Protein AF-A0A0Q6NS23-F1 (afdb_monomer)

Solvent-accessible surface area (backbone atoms only — not comparable to full-atom values): 5809 Å² total; per-residue (Å²): 137,83,83,82,77,73,74,78,77,76,69,66,100,59,57,91,65,91,81,85,79,69,60,67,58,49,49,49,51,33,50,48,26,48,74,70,61,40,68,54,68,63,65,43,53,51,40,51,55,50,44,53,51,42,52,51,50,60,55,72,52,60,90,58,57,63,91,72,42,43,67,38,52,53,49,43,52,53,50,45,60,51,40,55,50,33,48,57,45,42,57,71,30,64,63,136

Mean predicted aligned error: 7.8 Å

Nearest PDB structures (foldseek):
  4abm-assembly1_B  TM=4.926E-01  e=3.725E+00  Homo sapiens
  6b87-assembly3_C  TM=5.287E-01  e=4.937E+00  synthetic construct

Secondary structure (DSSP, 8-state):
-----PPPP---TT-S------HHHHHHHHHHHHHHT---HHHHHHHHHHHHHHHHHHHHTTTS-HHHHHHHHHHHHHHHHHHHHHHHHHHTTS--

Foldseek 3Di:
DDPPPPDPDPPPPQAPDDDDDPLVVLVVVLVVLLVVLHADVPSLVVLVVLLVVLVVVLVVCPPPDCVRCVVNNVVSVVSNVSSVVSNVSNVVSVDD

Sequence (96 aa):
MQIDIRPPVRNDASQLFDWQLDVERLEREARGARLAGTPDPWTRIEAECSLDLIEAELTALRGREQAEAGDSVVQLRSWKARIERVLRLLEATDGP

pLDDT: mean 86.8, std 15.3, range [49.47, 98.5]

Radius of gyration: 16.49 Å; Cα contacts (8 Å, |Δi|>4): 68; chains: 1; bounding box: 38×37×45 Å

Structure (mmCIF, N/CA/C/O backbone):
data_AF-A0A0Q6NS23-F1
#
_entry.id   AF-A0A0Q6NS23-F1
#
loop_
_atom_site.group_PDB
_atom_site.id
_atom_site.type_symbol
_atom_site.label_atom_id
_atom_site.label_alt_id
_atom_site.label_comp_id
_atom_site.label_asym_id
_atom_site.label_entity_id
_atom_site.label_seq_id
_atom_site.pdbx_PDB_ins_code
_atom_site.Cartn_x
_atom_site.Cartn_y
_atom_site.Cartn_z
_atom_site.occupancy
_atom_site.B_iso_or_equiv
_atom_site.auth_seq_id
_atom_site.auth_comp_id
_atom_site.auth_asym_id
_atom_site.auth_atom_id
_atom_site.pdbx_PDB_model_num
ATOM 1 N N . MET A 1 1 ? 20.897 -31.384 14.746 1.00 50.31 1 MET A N 1
ATOM 2 C CA . MET A 1 1 ? 20.288 -30.222 14.065 1.00 50.31 1 MET A CA 1
ATOM 3 C C . MET A 1 1 ? 19.335 -29.571 15.047 1.00 50.31 1 MET A C 1
ATOM 5 O O . MET A 1 1 ? 18.331 -30.180 15.381 1.00 50.31 1 MET A O 1
ATOM 9 N N . GLN A 1 2 ? 19.697 -28.408 15.582 1.00 57.50 2 GLN A N 1
ATOM 10 C CA . GLN A 1 2 ? 18.824 -27.617 16.446 1.00 57.50 2 GLN A CA 1
ATOM 11 C C . GLN A 1 2 ? 18.073 -26.652 15.527 1.00 57.50 2 GLN A C 1
ATOM 13 O O . GLN A 1 2 ? 18.699 -25.805 14.896 1.00 57.50 2 GLN A O 1
ATOM 18 N N . ILE A 1 3 ? 16.766 -26.858 15.358 1.00 55.59 3 ILE A N 1
ATOM 19 C CA . ILE A 1 3 ? 15.923 -25.929 14.605 1.00 55.59 3 ILE A CA 1
ATOM 20 C C . ILE A 1 3 ? 15.643 -24.762 15.547 1.00 55.59 3 ILE A C 1
ATOM 22 O O . ILE A 1 3 ? 14.894 -24.899 16.512 1.00 55.59 3 ILE A O 1
ATOM 26 N N . ASP A 1 4 ? 16.312 -23.645 15.291 1.00 52.06 4 ASP A N 1
ATOM 27 C CA . ASP A 1 4 ? 16.101 -22.384 15.991 1.00 52.06 4 ASP A CA 1
ATOM 28 C C . ASP A 1 4 ? 14.802 -21.752 15.468 1.00 52.06 4 ASP A C 1
ATOM 30 O O . ASP A 1 4 ? 14.796 -20.959 14.525 1.00 52.06 4 ASP A O 1
ATOM 34 N N . I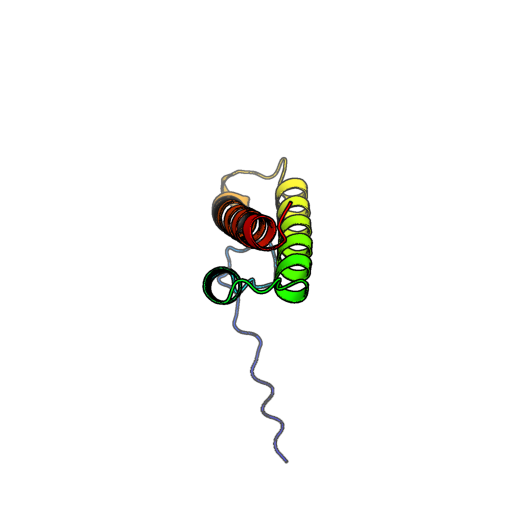LE A 1 5 ? 13.666 -22.194 16.016 1.00 60.22 5 ILE A N 1
ATOM 35 C CA . ILE A 1 5 ? 12.371 -21.555 15.772 1.00 60.22 5 ILE A CA 1
ATOM 36 C C . ILE A 1 5 ? 12.370 -20.274 16.600 1.00 60.22 5 ILE A C 1
ATOM 38 O O . ILE A 1 5 ? 11.975 -20.273 17.768 1.00 60.22 5 ILE A O 1
ATOM 42 N N . ARG A 1 6 ? 12.844 -19.176 16.005 1.00 60.41 6 ARG A N 1
ATOM 43 C CA . ARG A 1 6 ? 12.683 -17.857 16.614 1.00 60.41 6 ARG A CA 1
ATOM 44 C C . ARG A 1 6 ? 11.186 -17.615 16.837 1.00 60.41 6 ARG A C 1
ATOM 46 O O . ARG A 1 6 ? 10.410 -17.803 15.897 1.00 60.41 6 ARG A O 1
ATOM 53 N N . PRO A 1 7 ? 10.761 -17.214 18.045 1.00 54.47 7 PRO A N 1
ATOM 54 C CA . PRO A 1 7 ? 9.379 -16.819 18.261 1.00 54.47 7 PRO A CA 1
ATOM 55 C C . PRO A 1 7 ? 9.049 -15.652 17.318 1.00 54.47 7 PRO A C 1
ATOM 57 O O . PRO A 1 7 ? 9.934 -14.826 17.060 1.00 54.47 7 PRO A O 1
ATOM 60 N N . PRO A 1 8 ? 7.813 -15.567 16.790 1.00 57.25 8 PRO A N 1
ATOM 61 C CA . PRO A 1 8 ? 7.411 -14.408 16.009 1.00 57.25 8 PRO A CA 1
ATOM 62 C C . PRO A 1 8 ? 7.666 -13.159 16.852 1.00 57.25 8 PRO A C 1
ATOM 64 O O . PRO A 1 8 ? 7.338 -13.125 18.044 1.00 57.25 8 PRO A O 1
ATOM 67 N N . VAL A 1 9 ? 8.316 -12.163 16.246 1.00 59.00 9 VAL A N 1
ATOM 68 C CA . VAL A 1 9 ? 8.494 -10.843 16.853 1.00 59.00 9 VAL A CA 1
ATOM 69 C C . VAL A 1 9 ? 7.107 -10.401 17.297 1.00 59.00 9 VAL A C 1
ATOM 71 O O . VAL A 1 9 ? 6.196 -10.345 16.473 1.00 59.00 9 VAL A O 1
ATOM 74 N N . ARG A 1 10 ? 6.919 -10.179 18.604 1.00 49.47 10 ARG A N 1
ATOM 75 C CA . ARG A 1 10 ? 5.664 -9.632 19.113 1.00 49.47 10 ARG A CA 1
ATOM 76 C C . ARG A 1 10 ? 5.464 -8.305 18.396 1.00 49.47 10 ARG A C 1
ATOM 78 O O . ARG A 1 10 ? 6.231 -7.378 18.632 1.00 49.47 10 ARG A O 1
ATOM 85 N N . ASN A 1 11 ? 4.484 -8.263 17.498 1.00 52.84 11 ASN A N 1
ATOM 86 C CA . ASN A 1 11 ? 3.954 -7.006 17.012 1.00 52.84 11 ASN A CA 1
ATOM 87 C C . ASN A 1 11 ? 3.535 -6.236 18.269 1.00 52.84 11 ASN A C 1
ATOM 89 O O . ASN A 1 11 ? 2.914 -6.835 19.158 1.00 52.84 11 ASN A O 1
ATOM 93 N N . ASP A 1 12 ? 3.991 -4.992 18.410 1.00 50.91 12 ASP A N 1
ATOM 94 C CA . ASP A 1 12 ? 3.662 -4.162 19.567 1.00 50.91 12 ASP A CA 1
ATOM 95 C C . ASP A 1 12 ? 2.163 -4.286 19.851 1.00 50.91 12 ASP A C 1
ATOM 97 O O . ASP A 1 12 ? 1.354 -4.346 18.923 1.00 50.91 12 ASP A O 1
ATOM 101 N N . ALA A 1 13 ? 1.798 -4.402 21.127 1.00 54.16 13 ALA A N 1
ATOM 102 C CA . ALA A 1 13 ? 0.479 -4.830 21.602 1.00 54.16 13 ALA A CA 1
ATOM 103 C C . ALA A 1 13 ? -0.704 -3.888 21.240 1.00 54.16 13 ALA A C 1
ATOM 105 O O . ALA A 1 13 ? -1.732 -3.914 21.910 1.00 54.16 13 ALA A O 1
ATOM 106 N N . SER A 1 14 ? -0.561 -3.052 20.210 1.00 62.91 14 SER A N 1
ATOM 107 C CA . SER A 1 14 ? -1.489 -2.035 19.716 1.00 62.91 14 SER A CA 1
ATOM 108 C C . SER A 1 14 ? -1.953 -2.237 18.262 1.00 62.91 14 SER A C 1
ATOM 110 O O . SER A 1 14 ? -2.886 -1.554 17.833 1.00 62.91 14 SER A O 1
ATOM 112 N N . GLN A 1 15 ? -1.350 -3.148 17.484 1.00 69.75 15 GLN A N 1
ATOM 113 C CA . GLN A 1 15 ? -1.813 -3.425 16.116 1.00 69.75 15 GLN A CA 1
ATOM 114 C C . GLN A 1 15 ? -2.930 -4.476 16.103 1.00 69.75 15 GLN A C 1
ATOM 116 O O . GLN A 1 15 ? -2.800 -5.556 16.676 1.00 69.75 15 GLN A O 1
ATOM 121 N N . LEU A 1 16 ? -4.037 -4.154 15.429 1.00 83.44 16 LEU A N 1
ATOM 122 C CA . LEU A 1 16 ? -5.218 -5.018 15.301 1.00 83.44 16 LEU A CA 1
ATOM 123 C C . LEU A 1 16 ? -5.123 -6.022 14.135 1.00 83.44 16 LEU A C 1
ATOM 125 O O . LEU A 1 16 ? -6.093 -6.725 13.863 1.00 83.44 16 LEU A O 1
ATOM 129 N N . PHE A 1 17 ? -3.970 -6.086 13.469 1.00 85.25 17 PHE A N 1
ATOM 130 C CA . PHE A 1 17 ? -3.650 -6.977 12.353 1.00 85.25 17 PHE A CA 1
ATOM 131 C C . PHE A 1 17 ? -2.245 -7.581 12.551 1.00 85.25 17 PHE A C 1
ATOM 133 O O . PHE A 1 17 ? -1.412 -7.028 13.273 1.00 85.25 17 PHE A O 1
ATOM 140 N N . ASP A 1 18 ? -1.985 -8.742 11.948 1.00 84.81 18 ASP A N 1
ATOM 141 C CA . ASP A 1 18 ? -0.812 -9.591 12.218 1.00 84.81 18 ASP A CA 1
ATOM 142 C C . ASP A 1 18 ? 0.201 -9.679 11.063 1.00 84.81 18 ASP A C 1
ATOM 144 O O . ASP A 1 18 ? 1.269 -10.279 11.212 1.00 84.81 18 ASP A O 1
ATOM 148 N N . TRP A 1 19 ? -0.097 -9.052 9.929 1.00 89.88 19 TRP A N 1
ATOM 149 C CA . TRP A 1 19 ? 0.786 -8.984 8.771 1.00 89.88 19 TRP A CA 1
ATOM 150 C C . TRP A 1 19 ? 1.662 -7.725 8.784 1.00 89.88 19 TRP A C 1
ATOM 152 O O . TRP A 1 19 ? 1.352 -6.709 9.407 1.00 89.88 19 TRP A O 1
ATOM 162 N N . GLN A 1 20 ? 2.787 -7.794 8.070 1.00 89.81 20 GLN A N 1
ATOM 163 C CA . GLN A 1 20 ? 3.707 -6.675 7.879 1.00 89.81 20 GLN A CA 1
ATOM 164 C C . GLN A 1 20 ? 3.823 -6.341 6.400 1.00 89.81 20 GLN A C 1
ATOM 166 O O . GLN A 1 20 ? 3.765 -7.225 5.548 1.00 89.81 20 GLN A O 1
ATOM 171 N N . LEU A 1 21 ? 4.037 -5.062 6.109 1.00 92.50 21 LEU A N 1
ATOM 172 C CA . LEU A 1 21 ? 4.225 -4.571 4.754 1.00 92.50 21 LEU A CA 1
ATOM 173 C C . LEU A 1 21 ? 5.545 -3.818 4.644 1.00 92.50 21 LEU A C 1
ATOM 175 O O . LEU A 1 21 ? 5.733 -2.765 5.257 1.00 92.50 21 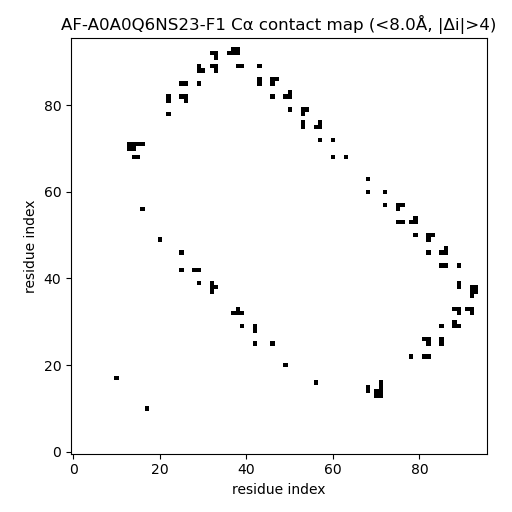LEU A O 1
ATOM 179 N N . ASP A 1 22 ? 6.446 -4.342 3.817 1.00 96.00 22 ASP A N 1
ATOM 180 C CA . ASP A 1 22 ? 7.707 -3.684 3.481 1.00 96.00 22 ASP A CA 1
ATOM 181 C C . ASP A 1 22 ? 7.483 -2.6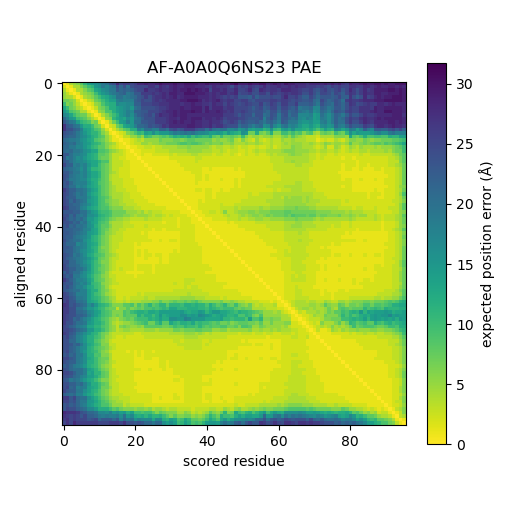26 2.389 1.00 96.00 22 ASP A C 1
ATOM 183 O O . ASP A 1 22 ? 7.827 -2.788 1.215 1.00 96.00 22 ASP A O 1
ATOM 187 N N . VAL A 1 23 ? 6.859 -1.517 2.792 1.00 96.12 23 VAL A N 1
ATOM 188 C CA . VAL A 1 23 ? 6.572 -0.389 1.895 1.00 96.12 23 VAL A CA 1
ATOM 189 C C . VAL A 1 23 ? 7.860 0.228 1.341 1.00 96.12 23 VAL A C 1
ATOM 191 O O . VAL A 1 23 ? 7.881 0.725 0.217 1.00 96.12 23 VAL A O 1
ATOM 194 N N . GLU A 1 24 ? 8.951 0.205 2.109 1.00 97.31 24 GLU A N 1
ATOM 195 C CA . GLU A 1 24 ? 10.231 0.789 1.698 1.00 97.31 24 GLU A CA 1
ATOM 196 C C . GLU A 1 24 ? 10.874 0.014 0.548 1.00 97.31 24 GLU A C 1
ATOM 198 O O . GLU A 1 24 ? 11.443 0.625 -0.366 1.00 97.31 24 GLU A O 1
ATOM 203 N N . ARG A 1 25 ? 10.765 -1.321 0.559 1.00 98.00 25 ARG A N 1
ATOM 204 C CA . ARG A 1 25 ? 11.171 -2.155 -0.573 1.00 98.00 25 ARG A CA 1
ATOM 205 C C . ARG A 1 25 ? 10.339 -1.849 -1.814 1.00 98.00 25 ARG A C 1
ATOM 207 O O . ARG A 1 25 ? 10.946 -1.566 -2.844 1.00 98.00 25 ARG A O 1
ATOM 214 N N . LEU A 1 26 ? 9.008 -1.821 -1.712 1.00 98.06 26 LEU A N 1
ATOM 215 C CA . LEU A 1 26 ? 8.129 -1.517 -2.852 1.00 98.06 26 LEU A CA 1
ATOM 216 C C . LEU A 1 26 ? 8.430 -0.134 -3.453 1.00 98.06 26 LEU A C 1
ATOM 218 O O . LEU A 1 26 ? 8.537 0.029 -4.667 1.00 98.06 26 LEU A O 1
ATOM 222 N N . GLU A 1 27 ? 8.661 0.869 -2.604 1.00 98.25 27 GLU A N 1
ATOM 223 C CA . GLU A 1 27 ? 9.073 2.206 -3.035 1.00 98.25 27 GLU A CA 1
ATOM 224 C C . GLU A 1 27 ? 10.439 2.209 -3.743 1.00 98.25 27 GLU A C 1
ATOM 226 O O . GLU A 1 27 ? 10.649 2.976 -4.686 1.00 98.25 27 GLU A O 1
ATOM 231 N N . ARG A 1 28 ? 11.392 1.385 -3.293 1.00 98.19 28 ARG A N 1
ATOM 232 C CA . ARG A 1 28 ? 12.712 1.255 -3.925 1.00 98.19 28 ARG A CA 1
ATOM 233 C C . ARG A 1 28 ? 12.624 0.554 -5.278 1.00 98.19 28 ARG A C 1
ATOM 235 O O . ARG A 1 28 ? 13.248 1.036 -6.219 1.00 98.19 28 ARG A O 1
ATOM 242 N N . GLU A 1 29 ? 11.866 -0.531 -5.372 1.00 97.81 29 GLU A N 1
ATOM 243 C CA . GLU A 1 29 ? 11.661 -1.286 -6.613 1.00 97.81 29 GLU A CA 1
ATOM 244 C C . GLU A 1 29 ? 10.969 -0.428 -7.671 1.00 97.81 29 GLU A C 1
ATOM 246 O O . GLU A 1 29 ? 11.507 -0.263 -8.762 1.00 97.81 29 GLU A O 1
ATOM 251 N N . ALA A 1 30 ? 9.883 0.264 -7.314 1.00 97.12 30 ALA A N 1
ATOM 252 C CA . ALA A 1 30 ? 9.188 1.151 -8.243 1.00 97.12 30 ALA A CA 1
ATOM 253 C C . ALA A 1 30 ? 10.059 2.317 -8.736 1.00 97.12 30 ALA A C 1
ATOM 255 O O . ALA A 1 30 ? 10.017 2.680 -9.913 1.00 97.12 30 ALA A O 1
ATOM 256 N N . ARG A 1 31 ? 10.905 2.893 -7.868 1.00 96.94 31 ARG A N 1
ATOM 257 C CA . ARG A 1 31 ? 11.916 3.872 -8.307 1.00 96.94 31 ARG A CA 1
ATOM 258 C C . ARG A 1 31 ? 12.943 3.246 -9.247 1.00 96.94 31 ARG A C 1
ATOM 260 O O . ARG A 1 31 ? 13.325 3.890 -10.219 1.00 96.94 31 ARG A O 1
ATOM 267 N N . GLY A 1 32 ? 13.386 2.023 -8.961 1.00 96.50 32 GLY A N 1
ATOM 268 C CA . GLY A 1 32 ? 14.302 1.266 -9.814 1.00 96.50 32 GLY A CA 1
ATOM 269 C C . GLY A 1 32 ? 13.727 1.040 -11.210 1.00 96.50 32 GLY A C 1
ATOM 270 O O . GLY A 1 32 ? 14.367 1.411 -12.192 1.00 96.50 32 GLY A O 1
ATOM 271 N N . ALA A 1 33 ? 12.494 0.539 -11.288 1.00 94.81 33 ALA A N 1
ATOM 272 C CA . ALA A 1 33 ? 11.745 0.339 -12.526 1.00 94.81 33 ALA A CA 1
ATOM 273 C C . ALA A 1 33 ? 11.610 1.644 -13.326 1.00 94.81 33 ALA A C 1
ATOM 275 O O . ALA A 1 33 ? 11.977 1.713 -14.502 1.00 94.81 33 ALA A O 1
ATOM 276 N N . ARG A 1 34 ? 11.197 2.729 -12.655 1.00 93.88 34 ARG A N 1
ATOM 277 C CA . ARG A 1 34 ? 11.030 4.048 -13.278 1.00 93.88 34 ARG A CA 1
ATOM 278 C C . ARG A 1 34 ? 12.328 4.612 -13.852 1.00 93.88 34 ARG A C 1
ATOM 280 O O . ARG A 1 34 ? 12.292 5.228 -14.918 1.00 93.88 34 ARG A O 1
ATOM 287 N N . LEU A 1 35 ? 13.442 4.454 -13.134 1.00 94.88 35 LEU A N 1
ATOM 288 C CA . LEU A 1 35 ? 14.768 4.903 -13.573 1.00 94.88 35 LEU A CA 1
ATOM 289 C C . LEU A 1 35 ? 15.307 4.046 -14.721 1.00 94.88 35 LEU A C 1
ATOM 291 O O . LEU A 1 35 ? 15.934 4.584 -15.630 1.00 94.88 35 LEU A O 1
ATOM 295 N N . ALA A 1 36 ? 15.054 2.737 -14.686 1.00 93.69 36 ALA A N 1
ATOM 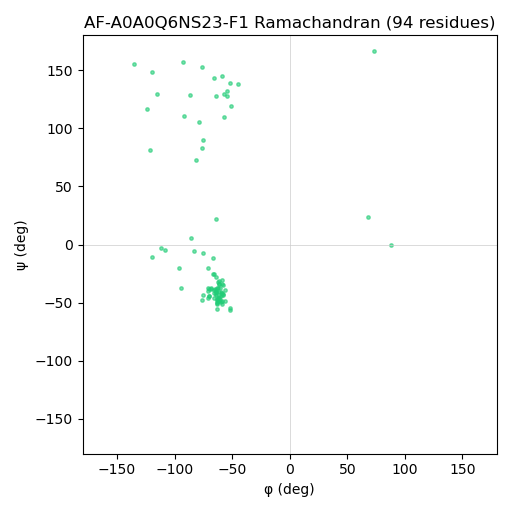296 C CA . ALA A 1 36 ? 15.419 1.818 -15.758 1.00 93.69 36 ALA A CA 1
ATOM 297 C C . ALA A 1 36 ? 14.555 2.002 -17.017 1.00 93.69 36 ALA A C 1
ATOM 299 O O . ALA A 1 36 ? 14.973 1.602 -18.099 1.00 93.69 36 ALA A O 1
ATOM 300 N N . GLY A 1 37 ? 13.370 2.609 -16.883 1.00 92.75 37 GLY A N 1
ATOM 301 C CA . GLY A 1 37 ? 12.396 2.716 -17.969 1.00 92.75 37 GLY A CA 1
ATOM 302 C C . GLY A 1 37 ? 11.795 1.363 -18.351 1.00 92.75 37 GLY A C 1
ATOM 303 O O . GLY A 1 37 ? 11.353 1.196 -19.484 1.00 92.75 37 GLY A O 1
ATOM 304 N N . THR A 1 38 ? 11.808 0.404 -17.424 1.00 92.44 38 THR A N 1
ATOM 305 C CA . THR A 1 38 ? 11.321 -0.959 -17.645 1.00 92.44 38 THR A CA 1
ATOM 306 C C . THR A 1 38 ? 10.116 -1.203 -16.743 1.00 92.44 38 THR A C 1
ATOM 308 O O . THR A 1 38 ? 10.233 -0.965 -15.538 1.00 92.44 38 THR A O 1
ATOM 311 N N . PRO A 1 39 ? 8.988 -1.693 -17.284 1.00 92.62 39 PRO A N 1
ATOM 312 C CA . PRO A 1 39 ? 7.853 -2.143 -16.486 1.00 92.62 39 PRO A CA 1
ATOM 313 C C . PRO A 1 39 ? 8.260 -3.153 -15.409 1.00 92.62 39 PRO A C 1
ATOM 315 O O . PRO A 1 39 ? 9.045 -4.066 -15.675 1.00 92.62 39 PRO A O 1
ATOM 318 N N . ASP A 1 40 ? 7.678 -3.019 -14.218 1.00 95.81 40 ASP A N 1
ATOM 319 C CA . ASP A 1 40 ? 7.827 -3.985 -13.126 1.00 95.81 40 ASP A CA 1
ATOM 320 C C . ASP A 1 40 ? 6.451 -4.526 -12.709 1.00 95.81 40 ASP A C 1
ATOM 322 O O . ASP A 1 40 ? 5.827 -4.034 -11.759 1.00 95.81 40 ASP A O 1
ATOM 326 N N . PRO A 1 41 ? 5.927 -5.516 -13.457 1.00 95.31 41 PRO A N 1
ATOM 327 C CA . PRO A 1 41 ? 4.588 -6.040 -13.224 1.00 95.31 41 PRO A CA 1
ATOM 328 C C . PRO A 1 41 ? 4.470 -6.769 -11.881 1.00 95.31 41 PRO A C 1
ATOM 330 O O . PRO A 1 41 ? 3.376 -6.834 -11.326 1.00 95.31 41 PRO A O 1
ATOM 333 N N . TRP A 1 42 ? 5.568 -7.298 -11.332 1.00 96.31 42 TRP A N 1
ATOM 334 C CA . TRP A 1 42 ? 5.530 -8.023 -10.063 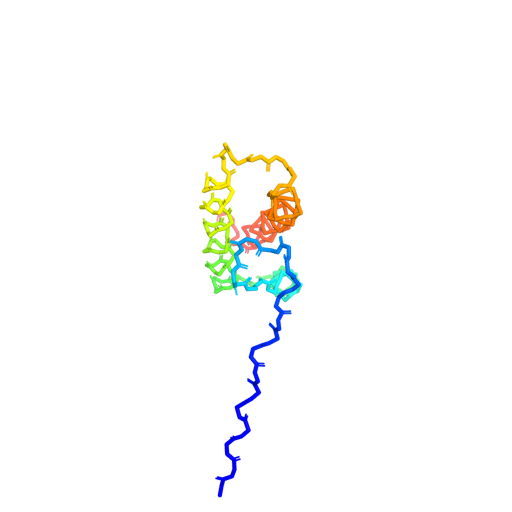1.00 96.31 42 TRP A CA 1
ATOM 335 C C . TRP A 1 42 ? 5.405 -7.078 -8.877 1.00 96.31 42 TRP A C 1
ATOM 337 O O . TRP A 1 42 ? 4.512 -7.272 -8.052 1.00 96.31 42 TRP A O 1
ATOM 347 N N . THR A 1 43 ? 6.216 -6.017 -8.829 1.00 97.00 43 THR A N 1
ATOM 348 C CA . THR A 1 43 ? 6.059 -4.976 -7.803 1.00 97.00 43 THR A CA 1
ATOM 349 C C . THR A 1 43 ? 4.692 -4.299 -7.919 1.00 97.00 43 THR A C 1
ATOM 351 O O . THR A 1 43 ? 4.096 -3.951 -6.899 1.00 97.00 43 THR A O 1
ATOM 354 N N . ARG A 1 44 ? 4.151 -4.153 -9.139 1.00 97.44 44 ARG A N 1
ATOM 355 C CA . ARG A 1 44 ? 2.798 -3.623 -9.353 1.00 97.44 44 ARG A CA 1
ATOM 356 C C . ARG A 1 44 ? 1.726 -4.517 -8.732 1.00 97.44 44 ARG A C 1
ATOM 358 O O . ARG A 1 44 ? 0.967 -4.028 -7.903 1.00 97.44 44 ARG A O 1
ATOM 365 N N . ILE A 1 45 ? 1.692 -5.804 -9.083 1.00 97.88 45 ILE A N 1
ATOM 366 C CA . ILE A 1 45 ? 0.710 -6.760 -8.541 1.00 97.88 45 ILE A CA 1
ATOM 367 C C . ILE A 1 45 ? 0.807 -6.826 -7.016 1.00 97.88 45 ILE A C 1
ATOM 369 O O . ILE A 1 45 ? -0.207 -6.821 -6.324 1.00 97.88 45 ILE A O 1
ATOM 373 N N . GLU A 1 46 ? 2.022 -6.852 -6.469 1.00 98.06 46 GLU A N 1
ATOM 374 C CA . GLU A 1 46 ? 2.198 -6.877 -5.021 1.00 98.06 46 GLU A CA 1
ATOM 375 C C . GLU A 1 46 ? 1.666 -5.602 -4.352 1.00 98.06 46 GLU A C 1
ATOM 377 O O . GLU A 1 46 ? 1.006 -5.676 -3.311 1.00 98.06 46 GLU A O 1
ATOM 382 N N . ALA A 1 47 ? 1.904 -4.433 -4.951 1.00 98.12 47 ALA A N 1
ATOM 383 C CA . ALA A 1 47 ? 1.353 -3.172 -4.469 1.00 98.12 47 ALA A CA 1
ATOM 384 C C . ALA A 1 47 ? -0.186 -3.132 -4.572 1.00 98.12 47 ALA A C 1
ATOM 386 O O . ALA A 1 47 ? -0.828 -2.637 -3.648 1.00 98.12 47 ALA A O 1
ATOM 387 N N . GLU A 1 48 ? -0.782 -3.689 -5.631 1.00 98.31 48 GLU A N 1
ATOM 388 C CA . GLU A 1 48 ? -2.241 -3.821 -5.788 1.00 98.31 48 GLU A CA 1
ATOM 389 C C . GLU A 1 48 ? -2.830 -4.726 -4.692 1.00 98.31 48 GLU A C 1
ATOM 391 O O . GLU A 1 48 ? -3.707 -4.296 -3.944 1.00 98.31 48 GLU A O 1
ATOM 396 N N . CYS A 1 49 ? -2.274 -5.925 -4.487 1.00 98.12 49 CYS A N 1
ATOM 397 C CA . CYS A 1 49 ? -2.713 -6.826 -3.416 1.00 98.12 49 CYS A CA 1
ATOM 398 C C . CYS A 1 49 ? -2.536 -6.210 -2.019 1.00 98.12 49 CYS A C 1
ATOM 400 O O . CYS A 1 49 ? -3.378 -6.394 -1.138 1.00 98.12 49 CYS A O 1
ATOM 402 N N . SER A 1 50 ? -1.451 -5.462 -1.805 1.00 98.00 50 SER A N 1
ATOM 403 C CA . SER A 1 50 ? -1.217 -4.749 -0.546 1.00 98.00 50 SER A CA 1
ATOM 404 C C . SER A 1 50 ? -2.273 -3.670 -0.309 1.00 98.00 50 SER A C 1
ATOM 406 O O . SER A 1 50 ? -2.727 -3.494 0.821 1.00 98.00 50 SER A O 1
ATOM 408 N N . LEU A 1 51 ? -2.680 -2.953 -1.361 1.00 98.44 51 LEU A N 1
ATOM 409 C CA . LEU A 1 51 ? -3.739 -1.952 -1.281 1.00 98.44 51 LEU A CA 1
ATOM 410 C C . LEU A 1 51 ? -5.078 -2.595 -0.907 1.00 98.44 51 LEU A C 1
ATOM 412 O O . LEU A 1 51 ? -5.726 -2.114 0.023 1.00 98.44 51 LEU A O 1
ATOM 416 N N . ASP A 1 52 ? -5.443 -3.702 -1.555 1.00 98.12 52 ASP A N 1
ATOM 417 C CA . ASP A 1 52 ? -6.678 -4.439 -1.264 1.00 98.12 52 ASP A CA 1
ATOM 418 C C . ASP A 1 52 ? -6.734 -4.905 0.199 1.00 98.12 52 ASP A C 1
ATOM 420 O O . ASP A 1 52 ? -7.750 -4.730 0.878 1.00 98.12 52 ASP A O 1
ATOM 424 N N . LEU A 1 53 ? -5.623 -5.438 0.726 1.00 97.12 53 LEU A N 1
ATOM 425 C CA . LEU A 1 53 ? -5.515 -5.833 2.135 1.00 97.12 53 LEU A CA 1
ATOM 426 C C . LEU A 1 53 ? -5.699 -4.638 3.078 1.00 97.12 53 LEU A C 1
ATOM 428 O O . LEU A 1 53 ? -6.472 -4.713 4.034 1.00 97.12 53 LEU A O 1
ATOM 432 N N . ILE A 1 54 ? -5.042 -3.510 2.794 1.00 97.38 54 ILE A N 1
ATOM 433 C CA . ILE A 1 54 ? -5.192 -2.285 3.591 1.00 97.38 54 ILE A CA 1
ATOM 434 C C . ILE A 1 54 ? -6.648 -1.799 3.586 1.00 97.38 54 ILE A C 1
ATOM 436 O O . ILE A 1 54 ? -7.167 -1.374 4.621 1.00 97.38 54 ILE A O 1
ATOM 440 N N . GLU A 1 55 ? -7.323 -1.833 2.437 1.00 97.56 55 GLU A N 1
ATOM 441 C CA . GLU A 1 55 ? -8.717 -1.402 2.317 1.00 97.56 55 GLU A CA 1
ATOM 442 C C . GLU A 1 55 ? -9.694 -2.329 3.040 1.00 97.56 55 GLU A C 1
ATOM 444 O O . GLU A 1 55 ? -10.641 -1.841 3.674 1.00 97.56 55 GLU A O 1
ATOM 449 N N . ALA A 1 56 ? -9.444 -3.638 3.000 1.00 96.19 56 ALA A N 1
ATOM 450 C CA . ALA A 1 56 ? -10.191 -4.619 3.771 1.00 96.19 56 ALA A CA 1
ATOM 451 C C . ALA A 1 56 ? -10.062 -4.345 5.277 1.00 96.19 56 ALA A C 1
ATOM 453 O O . ALA A 1 56 ? -11.082 -4.236 5.961 1.00 96.19 56 ALA A O 1
ATOM 454 N N . GLU A 1 57 ? -8.844 -4.117 5.779 1.00 96.06 57 GLU A N 1
ATOM 455 C CA . GLU A 1 57 ? -8.621 -3.823 7.200 1.00 96.06 57 GLU A CA 1
ATOM 456 C C . GLU A 1 57 ? -9.247 -2.494 7.624 1.00 96.06 57 GLU A C 1
ATOM 458 O O . GLU A 1 57 ? -9.981 -2.416 8.610 1.00 96.06 57 GLU A O 1
ATOM 463 N N . LEU A 1 58 ? -9.050 -1.430 6.840 1.00 95.38 58 LEU A N 1
ATOM 464 C CA . LEU A 1 58 ? -9.694 -0.142 7.105 1.00 95.38 58 LEU A CA 1
ATOM 465 C C . LEU A 1 58 ? -11.221 -0.253 7.118 1.00 95.38 58 LEU A C 1
ATOM 467 O O . LEU A 1 58 ? -11.878 0.513 7.823 1.00 95.38 58 LEU A O 1
ATOM 471 N N . THR A 1 59 ? -11.789 -1.176 6.339 1.00 95.44 59 THR A N 1
ATOM 472 C CA . THR A 1 59 ? -13.226 -1.461 6.331 1.00 95.44 59 THR A CA 1
ATOM 473 C C . THR A 1 59 ? -13.648 -2.256 7.564 1.00 95.44 59 THR A C 1
ATOM 475 O O . THR A 1 59 ? -14.644 -1.891 8.188 1.00 95.44 59 THR A O 1
ATOM 478 N N . ALA A 1 60 ? -12.881 -3.269 7.968 1.00 92.69 60 ALA A N 1
ATOM 479 C CA . ALA A 1 60 ? -13.130 -4.072 9.167 1.00 92.69 60 ALA A CA 1
ATOM 480 C C . ALA A 1 60 ? -13.026 -3.259 10.472 1.00 92.69 60 ALA A C 1
ATOM 482 O O . ALA A 1 60 ? -13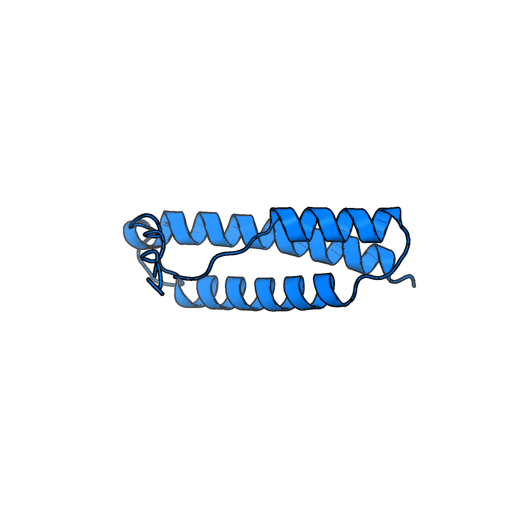.688 -3.569 11.465 1.00 92.69 60 ALA A O 1
ATOM 483 N N . LEU A 1 61 ? -12.224 -2.192 10.471 1.00 91.75 61 LEU A N 1
ATOM 484 C CA . LEU A 1 61 ? -12.087 -1.270 11.599 1.00 91.75 61 LEU A CA 1
ATOM 485 C C . LEU A 1 61 ? -13.189 -0.196 11.653 1.00 91.75 61 LEU A C 1
ATOM 487 O O . LEU A 1 61 ? -13.258 0.559 12.627 1.00 91.75 61 LEU A O 1
ATOM 491 N N . ARG A 1 62 ? -14.078 -0.105 10.651 1.00 89.50 62 ARG A N 1
ATOM 492 C CA . ARG A 1 62 ? -15.195 0.855 10.677 1.00 89.50 62 ARG A CA 1
ATOM 493 C C . ARG A 1 62 ? -16.148 0.522 11.825 1.00 89.50 62 ARG A C 1
ATOM 495 O O . ARG A 1 62 ? -16.645 -0.592 11.925 1.00 89.50 62 ARG A O 1
ATOM 502 N N . GLY A 1 63 ? -16.441 1.517 12.660 1.00 83.06 63 GLY A N 1
ATOM 503 C CA . GLY A 1 63 ? -17.364 1.374 13.792 1.00 83.06 63 GLY A CA 1
ATOM 504 C C . GLY A 1 63 ? -16.716 0.894 15.091 1.00 83.06 63 GLY A C 1
ATOM 505 O O . GLY A 1 63 ? -17.414 0.808 16.096 1.00 83.06 63 GLY A O 1
ATOM 506 N N . ARG A 1 64 ? -15.402 0.632 15.101 1.00 85.62 64 ARG A N 1
ATOM 507 C CA . ARG A 1 64 ? -14.649 0.448 16.348 1.00 85.62 64 ARG A CA 1
ATOM 508 C C . ARG A 1 64 ? -14.388 1.786 17.033 1.00 85.62 64 ARG A C 1
ATOM 510 O O . ARG A 1 64 ? -14.305 2.825 16.372 1.00 85.62 64 ARG A O 1
ATOM 517 N N . GLU A 1 65 ? -14.239 1.757 18.354 1.00 80.50 65 GLU A N 1
ATOM 518 C CA . GLU A 1 65 ? -13.904 2.954 19.118 1.00 80.50 65 GLU A CA 1
ATOM 519 C C . GLU A 1 65 ? -12.496 3.457 18.769 1.00 80.50 65 GLU A C 1
ATOM 521 O O . GLU A 1 65 ? -11.557 2.686 18.554 1.00 80.50 65 GLU A O 1
ATOM 526 N N . GLN A 1 66 ? -12.333 4.782 18.732 1.00 76.06 66 GLN A N 1
ATOM 527 C CA . GLN A 1 66 ? -11.065 5.413 18.357 1.00 76.06 66 GLN A CA 1
ATOM 528 C C . GLN A 1 66 ? -9.917 5.040 19.309 1.00 76.06 66 GLN A C 1
ATOM 530 O O . GLN A 1 66 ? -8.775 4.945 18.867 1.00 76.06 66 GLN A O 1
ATOM 535 N N . ALA A 1 67 ? -10.222 4.801 20.587 1.00 74.75 67 ALA A N 1
ATOM 536 C CA . ALA A 1 67 ? -9.246 4.376 21.587 1.00 74.75 67 ALA A CA 1
ATOM 537 C C . ALA A 1 67 ? -8.669 2.975 21.311 1.00 74.75 67 ALA A C 1
ATOM 539 O O . ALA A 1 67 ? -7.550 2.693 21.724 1.00 74.75 67 ALA A O 1
ATOM 540 N N . GLU A 1 68 ? -9.404 2.117 20.598 1.00 78.19 68 GLU A N 1
ATOM 541 C CA . GLU A 1 68 ? -8.989 0.740 20.306 1.00 78.19 68 GLU A CA 1
ATOM 542 C C . GLU A 1 68 ? -8.279 0.618 18.956 1.00 78.19 68 GLU A C 1
ATOM 544 O O . GLU A 1 68 ? -7.334 -0.152 18.814 1.00 78.19 68 GLU A O 1
ATOM 549 N N . ALA A 1 69 ? -8.738 1.365 17.947 1.00 85.19 69 ALA A N 1
ATOM 55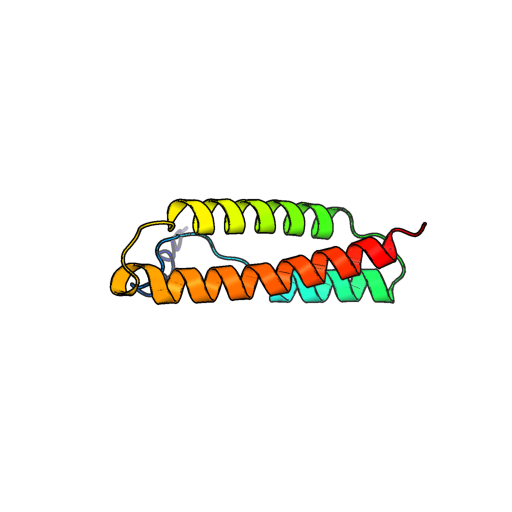0 C CA . ALA A 1 69 ? -8.276 1.213 16.567 1.00 85.19 69 ALA A CA 1
ATOM 551 C C . ALA A 1 69 ? -7.392 2.365 16.066 1.00 85.19 69 ALA A C 1
ATOM 553 O O . ALA A 1 69 ? -6.905 2.300 14.938 1.00 85.19 69 ALA A O 1
ATOM 554 N N . GLY A 1 70 ? -7.194 3.419 16.865 1.00 86.00 70 GLY A N 1
ATOM 555 C CA . GLY A 1 70 ? -6.550 4.667 16.442 1.00 86.00 70 GLY A CA 1
ATOM 556 C C . GLY A 1 70 ? -5.196 4.464 15.763 1.00 86.00 70 GLY A C 1
ATOM 557 O O . GLY A 1 70 ? -5.031 4.856 14.606 1.00 86.00 70 GLY A O 1
ATOM 558 N N . ASP A 1 71 ? -4.263 3.798 16.441 1.00 89.19 71 ASP A N 1
ATOM 559 C CA . ASP A 1 71 ? -2.902 3.577 15.934 1.00 89.19 71 ASP A CA 1
ATOM 560 C C . ASP A 1 71 ? -2.898 2.708 14.670 1.00 89.19 71 ASP A C 1
ATOM 562 O O . ASP A 1 71 ? -2.262 3.053 13.671 1.00 89.19 71 ASP A O 1
ATOM 566 N N . SER A 1 72 ? -3.698 1.637 14.673 1.00 90.62 72 SER A N 1
ATOM 567 C CA . SER A 1 72 ? -3.870 0.748 13.518 1.00 90.62 72 SER A CA 1
ATOM 568 C C . SER A 1 72 ? -4.417 1.504 12.301 1.00 90.62 72 SER A C 1
ATOM 570 O O . SER A 1 72 ? -3.900 1.368 11.194 1.00 90.62 72 SER A O 1
ATOM 572 N N . VAL A 1 73 ? -5.425 2.364 12.488 1.00 93.69 73 VAL A N 1
ATOM 573 C CA . VAL A 1 73 ? -6.006 3.178 11.408 1.00 93.69 73 VAL A CA 1
ATOM 574 C C . VAL A 1 73 ? -4.999 4.197 10.874 1.00 93.69 73 VAL A C 1
ATOM 576 O O . VAL A 1 73 ? -4.926 4.397 9.659 1.00 93.69 73 VAL A O 1
ATOM 579 N N . VAL A 1 74 ? -4.223 4.849 11.746 1.00 93.12 74 VAL A N 1
ATOM 580 C CA . VAL A 1 74 ? -3.183 5.808 11.335 1.00 93.12 74 VAL A CA 1
ATOM 581 C C . VAL A 1 74 ? -2.115 5.112 10.494 1.00 93.12 74 VAL A C 1
ATOM 583 O O . VAL A 1 74 ? -1.766 5.603 9.417 1.00 93.12 74 VAL A O 1
ATOM 586 N N . GLN A 1 75 ? -1.644 3.948 10.937 1.00 93.12 75 GLN A N 1
ATOM 587 C CA . GLN A 1 75 ? -0.655 3.158 10.215 1.00 93.12 75 GLN A CA 1
ATOM 588 C C . GLN A 1 75 ? -1.177 2.683 8.857 1.00 93.12 75 GLN A C 1
ATOM 590 O O . GLN A 1 75 ? -0.528 2.933 7.841 1.00 93.12 75 GLN A O 1
ATOM 595 N N . LEU A 1 76 ? -2.372 2.089 8.810 1.00 95.81 76 LEU A N 1
ATOM 596 C CA . LEU A 1 76 ? -2.991 1.621 7.567 1.00 9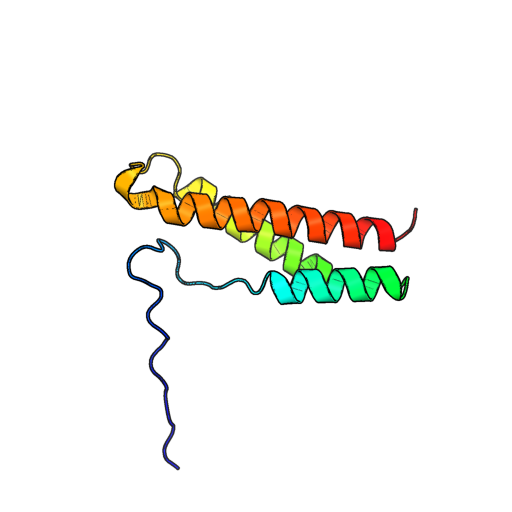5.81 76 LEU A CA 1
ATOM 597 C C . LEU A 1 76 ? -3.206 2.765 6.570 1.00 95.81 76 LEU A C 1
ATOM 599 O O . LEU A 1 76 ? -2.929 2.610 5.385 1.00 95.81 76 LEU A O 1
ATOM 603 N N . ARG A 1 77 ? -3.632 3.950 7.028 1.00 96.38 77 ARG A N 1
ATOM 604 C CA . ARG A 1 77 ? -3.760 5.139 6.162 1.00 96.38 77 ARG A CA 1
ATOM 605 C C . ARG A 1 77 ? -2.412 5.635 5.645 1.00 96.38 77 ARG A C 1
ATOM 607 O O . ARG A 1 77 ? -2.319 6.041 4.487 1.00 96.38 77 ARG A O 1
ATOM 614 N N . SER A 1 78 ? -1.378 5.600 6.485 1.00 96.81 78 SER A N 1
ATOM 615 C CA . SER A 1 78 ? -0.008 5.936 6.086 1.00 96.81 78 SER A CA 1
ATOM 616 C C . SER A 1 78 ? 0.496 4.980 5.003 1.00 96.81 78 SER A C 1
ATOM 618 O O . SER A 1 78 ? 0.967 5.424 3.954 1.00 96.81 78 SER A O 1
ATOM 620 N N . TRP A 1 79 ? 0.324 3.672 5.204 1.00 97.62 79 TRP A N 1
ATOM 621 C CA . TRP A 1 79 ? 0.652 2.658 4.205 1.00 97.62 79 TRP A CA 1
ATOM 622 C C . TRP A 1 79 ? -0.159 2.826 2.924 1.00 97.62 79 TRP A C 1
ATOM 624 O O . TRP A 1 79 ? 0.441 2.857 1.853 1.00 97.62 79 TRP A O 1
ATOM 634 N N . LYS A 1 80 ? -1.476 3.056 3.016 1.00 98.44 80 LYS A N 1
ATOM 635 C CA . LYS A 1 80 ? -2.345 3.296 1.854 1.00 98.44 80 LYS A CA 1
ATOM 636 C C . LYS A 1 80 ? -1.789 4.397 0.955 1.00 98.44 80 LYS A C 1
ATOM 638 O O . LYS A 1 80 ? -1.529 4.169 -0.221 1.00 98.44 80 LYS A O 1
ATOM 643 N N . ALA A 1 81 ? -1.531 5.575 1.525 1.00 98.44 81 ALA A N 1
ATOM 644 C CA . ALA A 1 81 ? -1.035 6.721 0.768 1.00 98.44 81 ALA A CA 1
ATOM 645 C C . ALA A 1 81 ? 0.327 6.448 0.105 1.00 98.44 81 ALA A C 1
ATOM 647 O O . ALA A 1 81 ? 0.609 6.959 -0.982 1.00 98.44 81 ALA A O 1
ATOM 648 N N . ARG A 1 82 ? 1.192 5.653 0.749 1.00 98.50 82 ARG A N 1
ATOM 649 C CA . ARG A 1 82 ? 2.489 5.251 0.187 1.00 98.50 82 ARG A CA 1
ATOM 650 C C . ARG A 1 82 ? 2.326 4.260 -0.964 1.00 98.50 82 ARG A C 1
ATOM 652 O O . ARG A 1 82 ? 2.918 4.482 -2.016 1.00 98.50 82 ARG A O 1
ATOM 659 N N . ILE A 1 83 ? 1.490 3.238 -0.803 1.00 98.50 83 ILE A N 1
ATOM 660 C CA . ILE A 1 83 ? 1.219 2.230 -1.836 1.00 98.50 83 ILE A CA 1
ATOM 661 C C . ILE A 1 83 ? 0.551 2.856 -3.063 1.00 98.50 83 ILE A C 1
ATOM 663 O O . ILE A 1 83 ? 0.993 2.632 -4.184 1.00 98.50 83 ILE A O 1
ATOM 667 N N . GLU A 1 84 ? -0.412 3.755 -2.875 1.00 98.50 84 GLU A N 1
ATOM 668 C CA . GLU A 1 84 ? -1.004 4.508 -3.986 1.00 98.50 84 GLU A CA 1
ATOM 669 C C . GLU A 1 84 ? 0.039 5.338 -4.760 1.00 98.50 84 GLU A C 1
ATOM 671 O O . GLU A 1 84 ? -0.072 5.515 -5.973 1.00 98.50 84 GLU A O 1
ATOM 676 N N . ARG A 1 85 ? 1.070 5.871 -4.082 1.00 98.06 85 ARG A N 1
ATOM 677 C 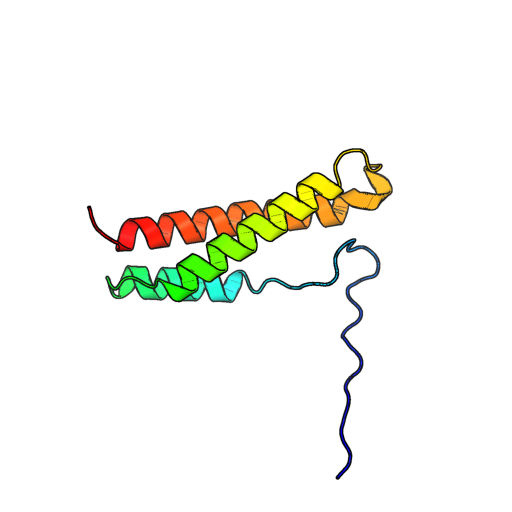CA . ARG A 1 85 ? 2.188 6.550 -4.763 1.00 98.06 85 ARG A CA 1
ATOM 678 C C . ARG A 1 85 ? 3.064 5.574 -5.543 1.00 98.06 85 ARG A C 1
ATOM 680 O O . ARG A 1 85 ? 3.513 5.944 -6.623 1.00 98.06 85 ARG A O 1
ATOM 687 N N . VAL A 1 86 ? 3.307 4.376 -5.010 1.00 98.12 86 VAL A N 1
ATOM 688 C CA . VAL A 1 86 ? 4.039 3.305 -5.705 1.00 98.12 86 VAL A CA 1
ATOM 689 C C . VAL A 1 86 ? 3.318 2.923 -6.995 1.00 98.12 86 VAL A C 1
ATOM 691 O O . VAL A 1 86 ? 3.937 2.944 -8.055 1.00 98.12 86 VAL A O 1
ATOM 694 N N . LEU A 1 87 ? 2.007 2.681 -6.929 1.00 97.88 87 LEU A N 1
ATOM 695 C CA . LEU A 1 87 ? 1.196 2.321 -8.094 1.00 97.88 87 LEU A CA 1
ATOM 696 C C . LEU A 1 87 ? 1.239 3.400 -9.179 1.00 97.88 87 LEU A C 1
ATOM 698 O O . LEU A 1 87 ? 1.593 3.101 -10.315 1.00 97.88 87 LEU A O 1
ATOM 702 N N . ARG A 1 88 ? 1.026 4.674 -8.819 1.00 97.06 88 ARG A N 1
ATOM 703 C CA . ARG A 1 88 ? 1.140 5.794 -9.776 1.00 97.06 88 ARG A CA 1
ATOM 704 C C . ARG A 1 88 ? 2.521 5.893 -10.430 1.00 97.06 88 ARG A C 1
ATOM 706 O O . ARG A 1 88 ? 2.636 6.318 -11.577 1.00 97.06 88 ARG A O 1
ATOM 713 N N . LEU A 1 89 ? 3.584 5.560 -9.696 1.00 95.50 89 LEU A N 1
ATOM 714 C CA . LEU A 1 89 ? 4.948 5.584 -10.227 1.00 95.50 89 LEU A CA 1
ATOM 715 C C . LEU A 1 89 ? 5.179 4.457 -11.245 1.00 95.50 89 LEU A C 1
ATOM 717 O O . LEU A 1 89 ? 5.834 4.684 -12.264 1.00 95.50 89 LEU A O 1
ATOM 721 N N . LEU A 1 90 ? 4.635 3.271 -10.970 1.00 94.88 90 LEU A N 1
ATOM 722 C CA . LEU A 1 90 ? 4.709 2.104 -11.848 1.00 94.88 90 LEU A CA 1
ATOM 723 C C . LEU A 1 90 ? 3.863 2.300 -13.111 1.00 94.88 90 LEU A C 1
ATOM 725 O O . LEU A 1 90 ? 4.380 2.107 -14.205 1.00 94.88 90 LEU A O 1
ATOM 729 N N . GLU A 1 91 ? 2.635 2.812 -12.986 1.00 93.12 91 GLU A N 1
ATOM 730 C CA . GLU A 1 91 ? 1.761 3.138 -14.127 1.00 93.12 91 GLU A CA 1
ATOM 731 C C . GLU A 1 91 ? 2.422 4.114 -15.108 1.00 93.12 91 GLU A C 1
ATOM 733 O O . GLU A 1 91 ? 2.339 3.946 -16.320 1.00 93.12 91 GLU A O 1
ATOM 738 N N . ALA A 1 92 ? 3.153 5.112 -14.600 1.00 88.12 92 ALA A N 1
ATOM 739 C CA . ALA A 1 92 ? 3.892 6.053 -15.442 1.00 88.12 92 ALA A CA 1
ATOM 740 C C . ALA A 1 92 ? 5.058 5.408 -16.224 1.00 88.12 92 ALA A C 1
ATOM 742 O O . ALA A 1 92 ? 5.642 6.062 -17.091 1.00 88.12 92 ALA A O 1
ATOM 743 N N . THR A 1 93 ? 5.431 4.169 -15.893 1.00 82.50 93 THR A N 1
ATOM 744 C CA . THR A 1 93 ? 6.506 3.399 -16.540 1.00 82.50 93 THR A CA 1
ATOM 745 C C . THR A 1 93 ? 5.964 2.453 -17.618 1.00 82.50 93 THR A C 1
ATOM 747 O O . THR A 1 93 ? 6.712 2.100 -18.526 1.00 82.50 93 THR A O 1
ATOM 750 N N . ASP A 1 94 ? 4.671 2.113 -17.586 1.00 73.62 94 ASP A N 1
ATOM 751 C CA . ASP A 1 94 ? 4.042 1.171 -18.526 1.00 73.62 94 ASP A CA 1
ATOM 752 C C . ASP A 1 94 ? 3.800 1.758 -19.936 1.00 73.62 94 ASP A C 1
ATOM 754 O O . ASP A 1 94 ? 3.496 1.016 -20.868 1.00 73.62 94 ASP A O 1
ATOM 758 N N . GLY A 1 95 ? 4.028 3.064 -20.130 1.00 60.25 95 GLY A N 1
ATOM 759 C CA . GLY A 1 95 ? 3.820 3.755 -21.410 1.00 60.25 95 GLY A CA 1
ATOM 760 C C . GLY A 1 95 ? 2.333 3.968 -21.759 1.00 60.25 95 GLY A C 1
ATOM 761 O O . GLY A 1 95 ? 1.461 3.428 -21.081 1.00 60.25 95 GLY A O 1
ATOM 762 N N . PRO A 1 96 ? 2.021 4.824 -22.753 1.00 51.38 96 PRO A N 1
ATOM 763 C CA . PRO A 1 96 ? 0.661 4.993 -23.270 1.00 51.38 96 PRO A CA 1
ATOM 764 C C . PRO A 1 96 ? 0.154 3.775 -24.053 1.00 51.38 96 PRO A C 1
ATOM 766 O O . PRO A 1 96 ? 0.985 3.079 -24.682 1.00 51.38 96 PRO A O 1
#